Protein AF-A0A075AZX4-F1 (afdb_monomer)

Solvent-accessible surface area (backbone atoms only — not comparable to full-atom values): 4957 Å² total; per-residue (Å²): 80,69,65,88,76,58,58,56,84,60,66,30,44,78,74,52,68,42,78,91,79,45,33,38,35,32,38,43,96,81,29,39,34,43,37,26,46,69,60,30,30,40,35,36,38,35,70,40,95,87,75,39,77,46,73,49,54,32,48,70,49,50,64,73,56,44,51,48,33,52,77,35,74,80,59,81,78,88,44,50,84,80,73,86,128

Sequence (85 aa):
MTHKSNPSDYGWNYQGSNQQSRVEFYERSGVKMDYYPTTGTVKTSMNHPTQGPTQMFRRDLSESSFQKVLENPRHHTGQGYQRKH

Radius of gyration: 12.32 Å; Cα contacts (8 Å, |Δi|>4): 144; chains: 1; bounding box: 26×23×36 Å

Foldseek 3Di:
DAAPDDLVVLVWAWPAADPVQQWTWTDDPQKIWIARRVFRKIKIWHQDPPPGTDIWIATPDDNVRVVVCSNPVPDCPVGGDDDDD

Secondary structure (DSSP, 8-state):
---SS-GGGGTPEEEEEETTTTEEEEEETTEEEEEETTTTEEEEEEEETTTEEEEEEE-S--HHHHHHHHH-TT---S-SS----

Nearest PDB structures (foldseek):
  4bq8-assembly1_C  TM=6.291E-01  e=3.338E-01  Homo sapiens
  7dzg-assembly1_B  TM=4.450E-01  e=6.764E+00  Homo sapiens
  5al7-assembly1_B  TM=2.942E-01  e=3.834E+00  Drosophila melanogaster

Mean predicted aligned error: 5.01 Å

Organism: Rozella allomycis (strain CSF55) (NCBI:txid988480)

pLDDT: mean 86.34, std 12.31, range [45.59, 97.5]

Structure (mmCIF, N/CA/C/O backbone):
data_AF-A0A075AZX4-F1
#
_entry.id   AF-A0A075AZX4-F1
#
loop_
_atom_site.group_PDB
_atom_site.id
_atom_site.type_symbol
_atom_site.label_atom_id
_atom_site.label_alt_id
_atom_site.label_comp_id
_atom_site.label_asym_id
_atom_site.label_entity_id
_atom_site.label_seq_id
_atom_site.pdbx_PDB_ins_code
_atom_site.Cartn_x
_atom_site.Cartn_y
_atom_site.Cartn_z
_atom_site.occupancy
_atom_site.B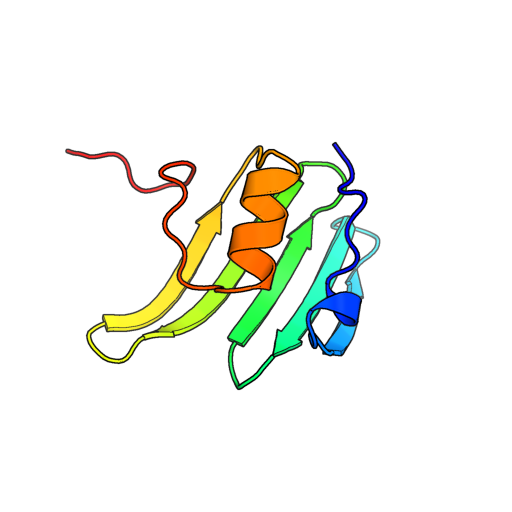_iso_or_equiv
_atom_site.auth_seq_id
_atom_site.auth_comp_id
_atom_site.auth_asym_id
_atom_site.auth_atom_id
_atom_site.pdbx_PDB_model_num
ATOM 1 N N . MET A 1 1 ? 12.611 -2.781 -5.261 1.00 56.47 1 MET A N 1
ATOM 2 C CA . MET A 1 1 ? 12.245 -4.213 -5.283 1.00 56.47 1 MET A CA 1
ATOM 3 C C . MET A 1 1 ? 10.793 -4.308 -5.698 1.00 56.47 1 MET A C 1
ATOM 5 O O . MET A 1 1 ? 9.961 -3.807 -4.957 1.00 56.47 1 MET A O 1
ATOM 9 N N . THR A 1 2 ? 10.506 -4.910 -6.852 1.00 69.81 2 THR A N 1
ATOM 10 C CA . THR A 1 2 ? 9.127 -5.185 -7.285 1.00 69.81 2 THR A CA 1
ATOM 11 C C . THR A 1 2 ? 8.678 -6.512 -6.686 1.00 69.81 2 THR A C 1
ATOM 13 O O . THR A 1 2 ? 9.422 -7.493 -6.768 1.00 69.81 2 THR A O 1
ATOM 16 N N . HIS A 1 3 ? 7.495 -6.542 -6.074 1.00 80.31 3 HIS A N 1
ATOM 17 C CA . HIS A 1 3 ? 6.926 -7.775 -5.540 1.00 80.31 3 HIS A CA 1
ATOM 18 C C . HIS A 1 3 ? 6.397 -8.657 -6.664 1.00 80.31 3 HIS A C 1
ATOM 20 O O . HIS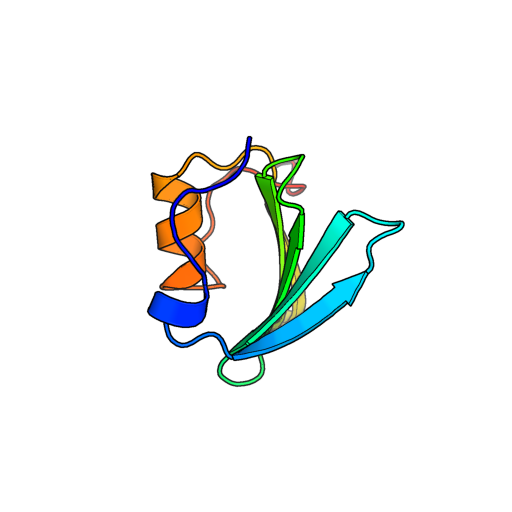 A 1 3 ? 5.929 -8.154 -7.684 1.00 80.31 3 HIS A O 1
ATOM 26 N N . LYS A 1 4 ? 6.498 -9.977 -6.494 1.00 83.44 4 LYS A N 1
ATOM 27 C CA . LYS A 1 4 ? 5.988 -10.942 -7.482 1.00 83.44 4 LYS A CA 1
ATOM 28 C C . LYS A 1 4 ? 4.479 -11.135 -7.358 1.00 83.44 4 LYS A C 1
ATOM 30 O O . LYS A 1 4 ? 3.824 -11.417 -8.354 1.00 83.44 4 LYS A O 1
ATOM 35 N N . SER A 1 5 ? 3.952 -11.009 -6.145 1.00 87.62 5 SER A N 1
ATOM 36 C CA . SER A 1 5 ? 2.534 -11.182 -5.847 1.00 87.62 5 SER A CA 1
ATOM 37 C C . SER A 1 5 ? 1.725 -10.011 -6.395 1.00 87.62 5 SER A C 1
ATOM 39 O O . SER A 1 5 ? 2.058 -8.854 -6.140 1.00 87.62 5 SER A O 1
ATOM 41 N N . ASN A 1 6 ? 0.641 -10.297 -7.114 1.00 89.75 6 ASN A N 1
ATOM 42 C CA . ASN A 1 6 ? -0.288 -9.272 -7.571 1.00 89.75 6 ASN A CA 1
ATOM 43 C C . ASN A 1 6 ? -1.383 -9.079 -6.507 1.00 89.75 6 ASN A C 1
ATOM 45 O O . ASN A 1 6 ? -2.032 -10.055 -6.132 1.00 89.75 6 ASN A O 1
ATOM 49 N N . PRO A 1 7 ? -1.648 -7.849 -6.029 1.00 92.62 7 PRO A N 1
ATOM 50 C CA . PRO A 1 7 ? -2.753 -7.587 -5.104 1.00 92.62 7 PRO A CA 1
ATOM 51 C C . PRO A 1 7 ? -4.111 -8.132 -5.565 1.00 92.62 7 PRO A C 1
ATOM 53 O O . PRO A 1 7 ? -4.927 -8.534 -4.734 1.00 92.62 7 PRO A O 1
ATOM 56 N N . SER A 1 8 ? -4.342 -8.185 -6.877 1.00 92.38 8 SER A N 1
ATOM 57 C CA . SER A 1 8 ? -5.587 -8.685 -7.471 1.00 92.38 8 SER A CA 1
ATOM 58 C C . SER A 1 8 ? -5.862 -10.148 -7.113 1.00 92.38 8 SER A C 1
ATOM 60 O O . SER A 1 8 ? -7.011 -10.504 -6.853 1.00 92.38 8 SER A O 1
ATOM 62 N N . ASP A 1 9 ? -4.816 -10.969 -6.970 1.00 93.19 9 ASP A N 1
ATOM 63 C CA . ASP A 1 9 ? -4.926 -12.383 -6.570 1.00 93.19 9 ASP A CA 1
ATOM 64 C C . ASP A 1 9 ? -5.420 -12.539 -5.120 1.00 93.19 9 ASP A C 1
ATOM 66 O O . ASP A 1 9 ? -5.932 -13.584 -4.725 1.00 93.19 9 ASP A O 1
ATOM 70 N N . TYR A 1 10 ? -5.312 -11.472 -4.325 1.00 94.12 10 TYR A N 1
ATOM 71 C CA . TYR A 1 10 ? -5.750 -11.400 -2.931 1.00 94.12 10 TYR A CA 1
ATOM 72 C C . TYR A 1 10 ? -7.097 -10.670 -2.783 1.00 94.12 10 TYR A C 1
ATOM 74 O O . TYR A 1 10 ? -7.484 -10.283 -1.676 1.00 94.12 10 TYR A O 1
ATOM 82 N N . GLY A 1 11 ? -7.818 -10.462 -3.890 1.00 94.94 11 GLY A N 1
ATOM 83 C CA . GLY A 1 11 ? -9.136 -9.826 -3.909 1.00 94.94 11 GLY A CA 1
ATOM 84 C C . GLY A 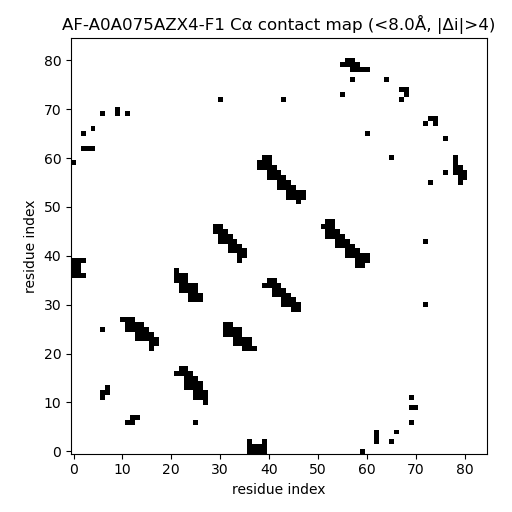1 11 ? -9.098 -8.305 -3.774 1.00 94.94 11 GLY A C 1
ATOM 85 O O . GLY A 1 11 ? -10.083 -7.709 -3.336 1.00 94.94 11 GLY A O 1
ATOM 86 N N . TRP A 1 12 ? -7.967 -7.672 -4.095 1.00 96.88 12 TRP A N 1
ATOM 87 C CA . TRP A 1 12 ? -7.890 -6.220 -4.215 1.00 96.88 12 TRP A CA 1
ATOM 88 C C . TRP A 1 12 ? -8.310 -5.766 -5.612 1.00 96.88 12 TRP A C 1
ATOM 90 O O . TRP A 1 12 ? -7.825 -6.273 -6.616 1.00 96.88 12 TRP A O 1
ATOM 100 N N . ASN A 1 13 ? -9.168 -4.755 -5.682 1.00 97.06 13 ASN A N 1
ATOM 101 C CA . ASN A 1 13 ? -9.618 -4.178 -6.940 1.00 97.06 13 ASN A CA 1
ATOM 102 C C . ASN A 1 13 ? -8.671 -3.056 -7.359 1.00 97.06 13 ASN A C 1
ATOM 104 O O . ASN A 1 13 ? -8.563 -2.053 -6.650 1.00 97.06 13 ASN A O 1
ATOM 108 N N . TYR A 1 14 ? -8.015 -3.194 -8.508 1.00 96.56 14 TYR A N 1
ATOM 109 C CA . TYR A 1 14 ? -7.178 -2.136 -9.073 1.00 96.56 14 TYR A CA 1
ATOM 110 C C . TYR A 1 14 ? -8.016 -0.902 -9.433 1.00 96.56 14 TYR A C 1
ATOM 112 O O . TYR A 1 14 ? -9.030 -1.006 -10.119 1.00 96.56 14 TYR A O 1
ATOM 120 N N . GLN A 1 15 ? -7.581 0.268 -8.969 1.00 96.88 15 GLN A N 1
ATOM 121 C CA . GLN A 1 15 ? -8.261 1.555 -9.155 1.00 96.88 15 GLN A CA 1
ATOM 122 C C . GLN A 1 15 ? -7.526 2.481 -10.134 1.00 96.88 15 GLN A C 1
ATOM 124 O O . GLN A 1 15 ? -8.025 3.551 -10.470 1.00 96.88 15 GLN A O 1
ATOM 129 N N . GLY A 1 16 ? -6.329 2.098 -10.583 1.00 95.75 16 GLY A N 1
ATOM 130 C CA . GLY A 1 16 ? -5.495 2.908 -11.466 1.00 95.75 16 GLY A CA 1
ATOM 131 C C . GLY A 1 16 ? -4.084 3.101 -10.925 1.00 95.75 16 GLY A C 1
ATOM 132 O O . GLY A 1 16 ? -3.692 2.537 -9.907 1.00 95.75 16 GLY A O 1
ATOM 133 N N . SER A 1 17 ? -3.307 3.926 -11.613 1.00 96.06 17 SER A N 1
ATOM 134 C CA . SER A 1 17 ? -1.938 4.252 -11.225 1.00 96.06 17 SER A CA 1
ATOM 135 C C . SER A 1 17 ? -1.591 5.683 -11.609 1.00 96.06 17 SER A C 1
ATOM 137 O O . SER A 1 17 ? -2.242 6.301 -12.451 1.00 96.06 17 SER A O 1
ATOM 139 N N . ASN A 1 18 ? -0.551 6.220 -10.979 1.00 95.19 18 ASN A N 1
ATOM 140 C CA . ASN A 1 18 ? 0.083 7.460 -11.399 1.00 95.19 18 ASN A CA 1
ATOM 141 C C . ASN A 1 18 ? 1.529 7.158 -11.801 1.00 95.19 18 ASN A C 1
ATOM 143 O O . ASN A 1 18 ? 2.360 6.778 -10.974 1.00 95.19 18 ASN A O 1
ATOM 147 N N . GLN A 1 19 ? 1.826 7.349 -13.087 1.00 90.75 19 GLN A N 1
ATOM 148 C CA . GLN A 1 19 ? 3.138 7.060 -13.664 1.00 90.75 19 GLN A CA 1
ATOM 149 C C . GLN A 1 19 ? 4.240 7.994 -13.146 1.00 90.75 19 GLN A C 1
ATOM 151 O O . GLN A 1 19 ? 5.372 7.550 -12.961 1.00 90.75 19 GLN A O 1
ATOM 156 N N . GLN A 1 20 ? 3.921 9.262 -12.862 1.00 90.81 20 GLN A N 1
ATOM 157 C CA . GLN A 1 20 ? 4.895 10.245 -12.380 1.00 90.81 20 GLN A CA 1
ATOM 158 C C . GLN A 1 20 ? 5.422 9.869 -10.991 1.00 90.81 20 GLN A C 1
ATOM 160 O O . GLN A 1 20 ? 6.626 9.929 -10.744 1.00 90.81 20 GLN A O 1
ATOM 165 N N . SER A 1 21 ? 4.531 9.440 -10.095 1.00 87.75 21 SER A N 1
ATOM 166 C CA . SER A 1 21 ? 4.889 8.988 -8.745 1.00 87.75 21 SER A CA 1
ATOM 167 C C . SER A 1 21 ? 5.144 7.481 -8.641 1.00 87.75 21 SER A C 1
ATOM 169 O O . SER A 1 21 ? 5.553 7.018 -7.577 1.00 87.75 21 SER A O 1
ATOM 171 N N . ARG A 1 22 ? 4.964 6.730 -9.738 1.00 92.44 22 ARG A N 1
ATOM 172 C CA . ARG A 1 22 ? 5.170 5.272 -9.832 1.00 92.44 22 ARG A CA 1
ATOM 173 C C . ARG A 1 22 ? 4.399 4.520 -8.745 1.00 92.44 22 ARG A C 1
ATOM 175 O O . ARG A 1 22 ? 4.966 3.698 -8.027 1.00 92.44 22 ARG A O 1
ATOM 182 N N . VAL A 1 23 ? 3.122 4.862 -8.605 1.00 95.00 23 VAL A N 1
ATOM 183 C CA . VAL A 1 23 ? 2.220 4.294 -7.598 1.00 95.00 23 VAL A CA 1
ATOM 184 C C . VAL A 1 23 ? 1.020 3.646 -8.267 1.00 95.00 23 VAL A C 1
ATOM 186 O O . VAL A 1 23 ? 0.467 4.185 -9.225 1.00 95.00 23 VAL A O 1
ATOM 189 N N . GLU A 1 24 ? 0.610 2.509 -7.732 1.00 95.75 24 GLU A N 1
ATOM 190 C CA . GLU A 1 24 ? -0.595 1.781 -8.101 1.00 95.75 24 GLU A CA 1
ATOM 191 C C . GLU A 1 24 ? -1.599 1.849 -6.951 1.00 95.75 24 GLU A C 1
ATOM 193 O O . GLU A 1 24 ? -1.234 1.739 -5.778 1.00 95.75 24 GLU A O 1
ATOM 198 N N . PHE A 1 25 ? -2.8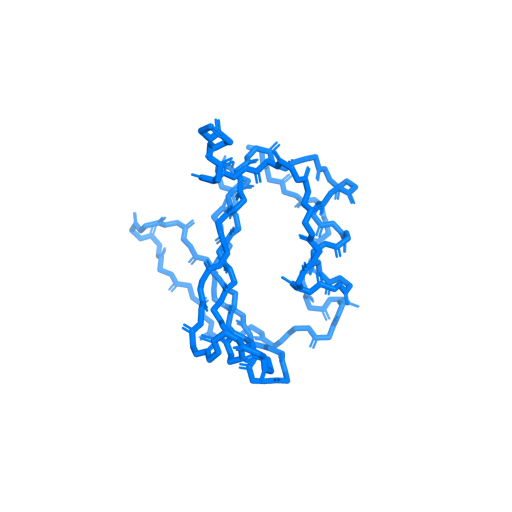67 2.042 -7.287 1.00 96.94 25 PHE A N 1
ATOM 199 C CA . PHE A 1 25 ? -3.954 2.184 -6.333 1.00 96.94 25 PHE A CA 1
ATOM 200 C C . PHE A 1 25 ? -4.842 0.953 -6.368 1.00 96.94 25 PHE A C 1
ATOM 202 O O . PHE A 1 25 ? -5.249 0.493 -7.435 1.00 96.94 25 PHE A O 1
ATOM 209 N N . TYR A 1 26 ? -5.192 0.463 -5.188 1.00 97.50 26 TYR A N 1
ATOM 210 C CA . TYR A 1 26 ? -6.073 -0.678 -5.018 1.00 97.50 26 TYR A CA 1
ATOM 211 C C . TYR A 1 26 ? -7.080 -0.419 -3.901 1.00 97.50 26 TYR A C 1
ATOM 213 O O . TYR A 1 26 ? -6.816 0.350 -2.974 1.00 97.50 26 TYR A O 1
ATOM 221 N N . GLU A 1 27 ? -8.219 -1.098 -3.953 1.00 96.88 27 GLU A N 1
ATOM 222 C CA . GLU A 1 27 ? -9.235 -1.050 -2.905 1.00 96.88 27 GLU A CA 1
ATOM 223 C C . GLU A 1 27 ? -9.731 -2.449 -2.546 1.00 96.88 27 GLU A C 1
ATOM 225 O O . GLU A 1 27 ? -9.951 -3.289 -3.419 1.00 96.88 27 GLU A O 1
ATOM 230 N N . ARG A 1 28 ? -9.942 -2.693 -1.252 1.00 94.94 28 ARG A N 1
ATOM 231 C CA . ARG A 1 28 ? -10.605 -3.897 -0.752 1.00 94.94 28 ARG A CA 1
ATOM 232 C C . ARG A 1 28 ? -11.369 -3.587 0.528 1.00 94.94 28 ARG A C 1
ATOM 234 O O . ARG A 1 28 ? -10.777 -3.136 1.504 1.00 94.94 28 ARG A O 1
ATOM 241 N N . SER A 1 29 ? -12.674 -3.859 0.540 1.00 91.25 29 SER A N 1
ATOM 242 C CA . SER A 1 29 ? -13.533 -3.765 1.734 1.00 91.25 29 SER A CA 1
ATOM 243 C C . SER A 1 29 ? -13.399 -2.442 2.511 1.00 91.25 29 SER A C 1
ATOM 245 O O . SER A 1 29 ? -13.254 -2.449 3.733 1.00 91.25 29 SER A O 1
ATOM 247 N N . GLY A 1 30 ? -13.396 -1.302 1.809 1.00 91.62 30 GLY A N 1
ATOM 248 C CA . GLY A 1 30 ? -13.254 0.027 2.423 1.00 91.62 30 GLY A CA 1
ATOM 249 C C . GLY A 1 30 ? -11.831 0.384 2.875 1.00 91.62 30 GLY A C 1
ATOM 250 O O . GLY A 1 30 ? -11.630 1.397 3.547 1.00 91.62 30 GLY A O 1
ATOM 251 N N . VAL A 1 31 ? -10.834 -0.431 2.520 1.00 95.19 31 VAL A N 1
ATOM 252 C CA . VAL A 1 31 ? -9.410 -0.126 2.681 1.00 95.19 31 VAL A CA 1
ATOM 253 C C . VAL A 1 31 ? -8.833 0.271 1.332 1.00 95.19 31 VAL A C 1
ATOM 255 O O . VAL A 1 31 ? -8.931 -0.481 0.365 1.00 95.19 31 VAL A O 1
ATOM 258 N N . LYS A 1 32 ? -8.161 1.421 1.288 1.00 96.56 32 LYS A N 1
ATOM 259 C CA . LYS A 1 32 ? -7.374 1.856 0.131 1.00 96.56 32 LYS A CA 1
ATOM 260 C C . LYS A 1 32 ? -5.912 1.471 0.318 1.00 96.56 32 LYS A C 1
ATOM 262 O O . LYS A 1 32 ? -5.350 1.728 1.384 1.00 96.56 32 LYS A O 1
ATOM 267 N N . MET A 1 33 ? -5.282 0.929 -0.716 1.00 96.88 33 MET A N 1
ATOM 268 C CA . MET A 1 33 ? -3.850 0.663 -0.767 1.00 96.88 33 MET A CA 1
ATOM 269 C C . MET A 1 33 ? -3.177 1.490 -1.864 1.00 96.88 33 MET A C 1
ATOM 271 O O . MET A 1 33 ? -3.595 1.448 -3.017 1.00 96.88 33 MET A O 1
ATOM 275 N N . ASP A 1 34 ? -2.099 2.180 -1.498 1.00 96.12 34 ASP A N 1
ATOM 276 C CA . ASP A 1 34 ? -1.157 2.793 -2.431 1.00 96.12 34 ASP A CA 1
ATOM 277 C C . ASP A 1 34 ? 0.119 1.932 -2.416 1.00 96.12 34 ASP A C 1
ATOM 279 O O . ASP A 1 34 ? 0.806 1.836 -1.389 1.00 96.12 34 ASP A O 1
ATOM 283 N N . TYR A 1 35 ? 0.416 1.272 -3.532 1.00 94.56 35 TYR A N 1
ATOM 284 C CA . TYR A 1 35 ? 1.587 0.418 -3.705 1.00 94.56 35 TYR A CA 1
ATOM 285 C C . TYR A 1 35 ? 2.627 1.122 -4.576 1.00 94.56 35 TYR A C 1
ATOM 287 O O . TYR A 1 35 ? 2.314 1.573 -5.671 1.00 94.56 35 TYR A O 1
ATOM 295 N N . TYR A 1 36 ? 3.864 1.217 -4.089 1.00 92.44 36 TYR A N 1
ATOM 296 C CA . TYR A 1 36 ? 5.001 1.796 -4.803 1.00 92.44 36 TYR A CA 1
ATOM 297 C C . TYR A 1 36 ? 5.962 0.667 -5.203 1.00 92.44 36 TYR A C 1
ATOM 299 O O . TYR A 1 36 ? 6.825 0.290 -4.399 1.00 92.44 36 TYR A O 1
ATOM 307 N N . PRO A 1 37 ? 5.856 0.112 -6.425 1.00 86.44 37 PRO A N 1
ATOM 308 C CA . PRO A 1 37 ? 6.583 -1.101 -6.797 1.00 86.44 37 PRO A CA 1
ATOM 309 C C . PRO A 1 37 ? 8.099 -0.910 -6.839 1.00 86.44 37 PRO A C 1
ATOM 311 O O . PRO A 1 37 ? 8.861 -1.839 -6.606 1.00 86.44 37 PRO A O 1
ATOM 314 N N . THR A 1 38 ? 8.574 0.306 -7.107 1.00 86.12 38 THR A N 1
ATOM 315 C CA . THR A 1 38 ? 10.014 0.583 -7.178 1.00 86.12 38 THR A CA 1
ATOM 316 C C . THR A 1 38 ? 10.686 0.475 -5.810 1.00 86.12 38 THR A C 1
ATOM 318 O O . THR A 1 38 ? 11.764 -0.116 -5.697 1.00 86.12 38 THR A O 1
ATOM 321 N N . THR A 1 39 ? 10.039 0.992 -4.765 1.00 85.19 39 THR A N 1
ATOM 322 C CA . THR A 1 39 ? 10.568 1.035 -3.394 1.00 85.19 39 THR A CA 1
ATOM 323 C C . THR A 1 39 ? 10.032 -0.081 -2.498 1.00 85.19 39 THR A C 1
ATOM 325 O O . THR A 1 39 ? 10.459 -0.180 -1.355 1.00 85.19 39 THR A O 1
ATOM 328 N N . GLY A 1 40 ? 9.083 -0.900 -2.964 1.00 84.00 40 GLY A N 1
ATOM 329 C CA . GLY A 1 40 ? 8.407 -1.891 -2.114 1.00 84.00 40 GLY A CA 1
ATOM 330 C C . GLY A 1 40 ? 7.637 -1.250 -0.951 1.00 84.00 40 GLY A C 1
ATOM 331 O O . GLY A 1 40 ? 7.414 -1.878 0.083 1.00 84.00 40 GLY A O 1
ATOM 332 N N . THR A 1 41 ? 7.279 0.033 -1.079 1.00 90.44 41 THR A N 1
ATOM 333 C CA . THR A 1 41 ? 6.515 0.752 -0.055 1.00 90.44 41 THR A CA 1
ATOM 334 C C . THR A 1 41 ? 5.030 0.494 -0.251 1.00 90.44 41 THR A C 1
ATOM 336 O O . THR A 1 41 ? 4.512 0.584 -1.363 1.00 90.44 41 THR A O 1
ATOM 339 N N . VAL A 1 42 ? 4.334 0.226 0.849 1.00 93.25 42 VAL A N 1
ATOM 340 C CA . VAL A 1 42 ? 2.884 0.053 0.884 1.00 93.25 42 VAL A CA 1
ATOM 341 C C . VAL A 1 42 ? 2.294 1.007 1.903 1.00 93.25 42 VAL A C 1
ATOM 343 O O . VAL A 1 42 ? 2.705 1.039 3.068 1.00 93.25 42 VAL A O 1
ATOM 346 N N . LYS A 1 43 ? 1.282 1.752 1.476 1.00 93.88 43 LYS A N 1
ATOM 347 C CA . LYS A 1 43 ? 0.431 2.544 2.355 1.00 93.88 43 LYS A CA 1
ATOM 348 C C . LYS A 1 43 ? -0.976 1.970 2.322 1.00 93.88 43 LYS A C 1
ATOM 350 O O . LYS A 1 43 ? -1.548 1.830 1.252 1.00 93.88 43 LYS A O 1
ATOM 355 N N . THR A 1 44 ? -1.555 1.699 3.485 1.00 94.38 44 THR A N 1
ATOM 356 C CA . THR A 1 44 ? -2.973 1.328 3.609 1.00 94.38 44 THR A CA 1
ATOM 357 C C . THR A 1 44 ? -3.717 2.393 4.401 1.00 94.38 44 THR A C 1
ATOM 359 O O . THR A 1 44 ? -3.301 2.715 5.514 1.00 94.38 44 THR A O 1
ATOM 362 N N . SER A 1 45 ? -4.809 2.918 3.851 1.00 94.38 45 SER A N 1
ATOM 363 C CA . SER A 1 45 ? -5.707 3.878 4.503 1.00 94.38 45 SER A CA 1
ATOM 364 C C . SER A 1 45 ? -7.034 3.192 4.811 1.00 94.38 45 SER A C 1
ATOM 366 O O . SER A 1 45 ? -7.623 2.583 3.919 1.00 94.38 45 SER A O 1
ATOM 368 N N . MET A 1 46 ? -7.492 3.259 6.059 1.00 93.38 46 MET A N 1
ATOM 369 C CA . MET A 1 46 ? -8.692 2.548 6.515 1.00 93.38 46 MET A CA 1
ATOM 370 C C . MET A 1 46 ? -9.335 3.230 7.720 1.00 93.38 46 MET A C 1
ATOM 372 O O . MET A 1 46 ? -8.680 3.998 8.422 1.00 93.38 46 MET A O 1
ATOM 376 N N . ASN A 1 47 ? -10.590 2.892 8.007 1.00 91.12 47 ASN A N 1
ATOM 377 C CA . ASN A 1 47 ? -11.233 3.257 9.266 1.00 91.12 47 ASN A CA 1
ATOM 378 C C . ASN A 1 47 ? -11.000 2.152 10.312 1.00 91.12 47 ASN A C 1
ATOM 380 O O . ASN A 1 47 ? -11.602 1.081 10.238 1.00 91.12 47 ASN A O 1
ATOM 384 N N . HIS A 1 48 ? -10.080 2.372 11.252 1.00 79.38 48 HIS A N 1
ATOM 385 C CA . HIS A 1 48 ? -9.772 1.404 12.302 1.00 79.38 48 HIS A CA 1
ATOM 386 C C . HIS A 1 48 ? -10.868 1.411 13.382 1.00 79.38 48 HIS A C 1
ATOM 388 O O . HIS A 1 48 ? -11.204 2.488 13.873 1.00 79.38 48 HIS A O 1
ATOM 394 N N . PRO A 1 49 ? -11.363 0.248 13.848 1.00 80.00 49 PRO A N 1
ATOM 395 C CA . PRO A 1 49 ? -12.499 0.180 14.776 1.00 80.00 49 PRO A CA 1
ATOM 396 C C . PRO A 1 49 ? -12.327 0.985 16.068 1.00 80.00 49 PRO A C 1
ATOM 398 O O . PRO A 1 49 ? -13.299 1.494 16.609 1.00 80.00 49 PRO A O 1
ATOM 401 N N 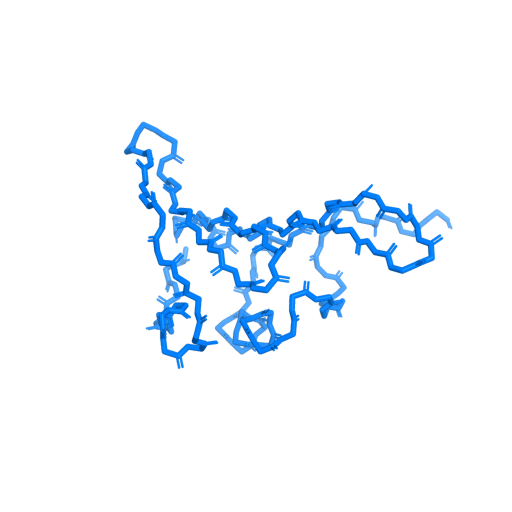. THR A 1 50 ? -11.094 1.095 16.570 1.00 82.88 50 THR A N 1
ATOM 402 C CA . THR A 1 50 ? -10.794 1.806 17.824 1.00 82.88 50 THR A CA 1
ATOM 403 C C . THR A 1 50 ? -10.104 3.153 17.632 1.00 82.88 50 THR A C 1
ATOM 405 O O . THR A 1 50 ? -10.213 4.009 18.499 1.00 82.88 50 THR A O 1
ATOM 408 N N . GLN A 1 51 ? -9.371 3.346 16.530 1.00 80.75 51 GLN A N 1
ATOM 409 C CA . GLN A 1 51 ? -8.566 4.558 16.304 1.00 80.75 51 GLN A CA 1
ATOM 410 C C . GLN A 1 51 ? -9.240 5.525 15.324 1.00 80.75 51 GLN A C 1
ATOM 412 O O . GLN A 1 51 ? -8.757 6.637 15.138 1.00 80.75 51 GLN A O 1
ATOM 417 N N . GLY A 1 52 ? -10.338 5.108 14.688 1.00 88.88 52 GLY A N 1
ATOM 418 C CA . GLY A 1 52 ? -10.956 5.853 13.603 1.00 88.88 52 GLY A CA 1
ATOM 419 C C . GLY A 1 52 ? -10.102 5.836 12.327 1.00 88.88 52 GLY A C 1
ATOM 420 O O . GLY A 1 52 ? -9.293 4.920 12.124 1.00 88.88 52 GLY A O 1
ATOM 421 N N . PRO A 1 53 ? -10.273 6.830 11.439 1.00 91.38 53 PRO A N 1
ATOM 422 C CA . PRO A 1 53 ? -9.512 6.941 10.199 1.00 91.38 53 PRO A CA 1
ATOM 423 C C . PRO A 1 53 ? -8.001 6.959 10.457 1.00 91.38 53 PRO A C 1
ATOM 425 O O . PRO A 1 53 ? -7.481 7.838 11.138 1.00 91.38 53 PRO A O 1
ATOM 428 N N . THR A 1 54 ? -7.284 5.990 9.893 1.00 91.62 54 THR A N 1
ATOM 429 C CA . THR A 1 54 ? -5.841 5.830 10.084 1.00 91.62 54 THR A CA 1
ATOM 430 C C . THR A 1 54 ? -5.138 5.449 8.787 1.00 91.62 54 THR A C 1
ATOM 432 O O . THR A 1 54 ? -5.748 4.989 7.814 1.00 91.62 54 THR A O 1
ATOM 435 N N . GLN A 1 55 ? -3.822 5.637 8.779 1.00 91.69 55 GLN A N 1
ATOM 436 C CA . GLN A 1 55 ? -2.940 5.249 7.690 1.00 91.69 55 GLN A CA 1
ATOM 437 C C . GLN A 1 55 ? -1.755 4.471 8.249 1.00 91.69 55 GLN A C 1
ATOM 439 O O . GLN A 1 55 ? -1.098 4.898 9.196 1.00 91.69 55 GLN A O 1
ATOM 444 N N . MET A 1 56 ? -1.455 3.334 7.629 1.00 90.25 56 MET A N 1
ATOM 445 C CA . MET A 1 56 ? -0.290 2.523 7.966 1.00 90.25 56 MET A CA 1
ATOM 446 C C . MET A 1 56 ? 0.688 2.550 6.800 1.00 90.25 56 MET A C 1
ATOM 448 O O . MET A 1 56 ? 0.322 2.222 5.672 1.00 90.25 56 MET A O 1
ATOM 452 N N . PHE A 1 57 ? 1.931 2.924 7.089 1.00 90.44 57 PHE A N 1
ATOM 453 C CA . PHE A 1 57 ? 3.025 2.966 6.124 1.00 90.44 57 PHE A CA 1
ATOM 454 C C . PHE A 1 57 ? 4.020 1.860 6.431 1.00 90.44 57 PHE A C 1
ATOM 456 O O . PHE A 1 57 ? 4.504 1.762 7.561 1.00 90.44 57 PHE A O 1
ATOM 463 N N . ARG A 1 58 ? 4.347 1.068 5.415 1.00 89.81 58 ARG A N 1
ATOM 464 C CA . ARG A 1 58 ? 5.315 -0.021 5.484 1.00 89.81 58 ARG A CA 1
ATOM 465 C C . ARG A 1 58 ? 6.311 0.138 4.349 1.00 89.81 58 ARG A C 1
ATOM 467 O O . ARG A 1 58 ? 5.907 0.390 3.218 1.00 89.81 58 ARG A O 1
ATOM 474 N N . ARG A 1 59 ? 7.597 0.047 4.661 1.00 87.81 59 ARG A N 1
ATOM 475 C CA . ARG A 1 59 ? 8.696 0.224 3.703 1.00 87.81 59 ARG A CA 1
ATOM 476 C C . ARG A 1 59 ? 9.528 -1.034 3.630 1.00 87.81 59 ARG A C 1
ATOM 478 O O . ARG A 1 59 ? 9.515 -1.797 4.592 1.00 87.81 59 ARG A O 1
ATOM 485 N N . ASP A 1 60 ? 10.222 -1.193 2.506 1.00 83.94 60 ASP A N 1
ATOM 486 C CA . ASP A 1 60 ? 11.215 -2.245 2.285 1.00 83.94 60 ASP A CA 1
ATOM 487 C C . ASP A 1 60 ? 10.698 -3.639 2.661 1.00 83.94 60 ASP A C 1
ATOM 489 O O . ASP A 1 60 ? 11.419 -4.467 3.217 1.00 83.94 60 ASP A O 1
ATOM 493 N N . LEU A 1 61 ? 9.415 -3.898 2.376 1.00 85.12 61 LEU A N 1
ATOM 494 C CA . LEU A 1 61 ? 8.808 -5.179 2.696 1.00 85.12 61 LEU A CA 1
ATOM 495 C C . LEU A 1 61 ? 9.547 -6.295 1.952 1.00 85.12 61 LEU A C 1
ATOM 497 O O . LEU A 1 61 ? 9.906 -6.160 0.785 1.00 85.12 61 LEU A O 1
ATOM 501 N N . SER A 1 62 ? 9.744 -7.432 2.618 1.00 87.31 62 SER A N 1
ATOM 502 C CA . SER A 1 62 ? 10.023 -8.682 1.914 1.00 87.31 62 SER A CA 1
ATOM 503 C C . SER A 1 62 ? 8.774 -9.132 1.154 1.00 87.31 62 SER A C 1
ATOM 505 O O . SER A 1 62 ? 7.658 -8.775 1.532 1.00 87.31 62 SER A O 1
ATOM 507 N N . GLU A 1 63 ? 8.935 -9.991 0.146 1.00 88.19 63 GLU A N 1
ATOM 508 C CA . GLU A 1 63 ? 7.797 -10.608 -0.557 1.00 88.19 63 GLU A CA 1
ATOM 509 C C . GLU A 1 63 ? 6.796 -11.248 0.418 1.00 88.19 63 GLU A C 1
ATOM 511 O O . GLU A 1 63 ? 5.600 -10.985 0.364 1.00 88.19 63 GLU A O 1
ATOM 516 N N . SER A 1 64 ? 7.298 -12.012 1.389 1.00 89.19 64 SER A N 1
ATOM 517 C CA . SER A 1 64 ? 6.473 -12.650 2.418 1.00 89.19 64 SER A CA 1
ATOM 518 C C . SER A 1 64 ? 5.743 -11.653 3.321 1.00 89.19 64 SER A C 1
ATOM 520 O O . SER A 1 64 ? 4.621 -11.909 3.753 1.00 89.19 64 SER A O 1
ATOM 522 N N . SER A 1 65 ? 6.354 -10.507 3.627 1.00 87.69 65 SER A N 1
ATOM 523 C CA . SER A 1 65 ? 5.708 -9.467 4.433 1.00 87.69 65 SER A CA 1
ATOM 524 C C . SER A 1 65 ? 4.663 -8.713 3.621 1.00 87.69 65 SER A C 1
ATOM 526 O O . SER A 1 65 ? 3.628 -8.339 4.165 1.00 87.69 65 SER A O 1
ATOM 528 N N . PHE A 1 66 ? 4.905 -8.528 2.324 1.00 90.94 66 PHE A N 1
ATOM 529 C CA . PHE A 1 66 ? 3.933 -7.964 1.402 1.00 90.94 66 PHE A CA 1
ATOM 530 C C . PHE A 1 66 ? 2.689 -8.847 1.290 1.00 90.94 66 PHE A C 1
ATOM 532 O O . PHE A 1 66 ? 1.588 -8.353 1.509 1.00 90.94 66 PHE A O 1
ATOM 539 N N . GLN A 1 67 ? 2.850 -10.158 1.096 1.00 92.38 67 GLN A N 1
ATOM 540 C CA . GLN A 1 67 ? 1.733 -11.114 1.069 1.00 92.38 67 GLN A CA 1
ATOM 541 C C . GLN A 1 67 ? 0.877 -11.051 2.341 1.00 92.38 67 GLN A C 1
ATOM 543 O O . GLN A 1 67 ? -0.344 -10.934 2.260 1.00 92.38 67 GLN A O 1
ATOM 548 N N . LYS A 1 68 ? 1.506 -10.992 3.523 1.00 91.81 68 L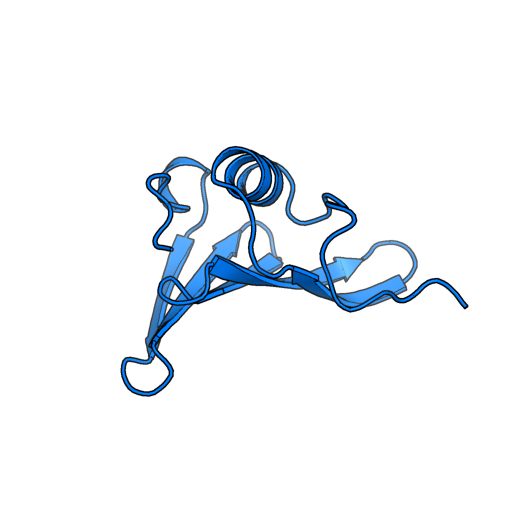YS A N 1
ATOM 549 C CA . LYS A 1 68 ? 0.784 -10.815 4.798 1.00 91.81 68 LYS A CA 1
ATOM 550 C C . LYS A 1 68 ? -0.035 -9.522 4.850 1.00 91.81 68 LYS A C 1
ATOM 552 O O . LYS A 1 68 ? -1.089 -9.493 5.482 1.00 91.81 68 LYS A O 1
ATOM 557 N N . VAL A 1 69 ? 0.438 -8.447 4.214 1.00 91.25 69 VAL A N 1
ATOM 558 C CA . VAL A 1 69 ? -0.301 -7.177 4.107 1.00 91.25 69 VAL A CA 1
ATOM 559 C C . VAL A 1 69 ? -1.465 -7.302 3.124 1.00 91.25 69 VA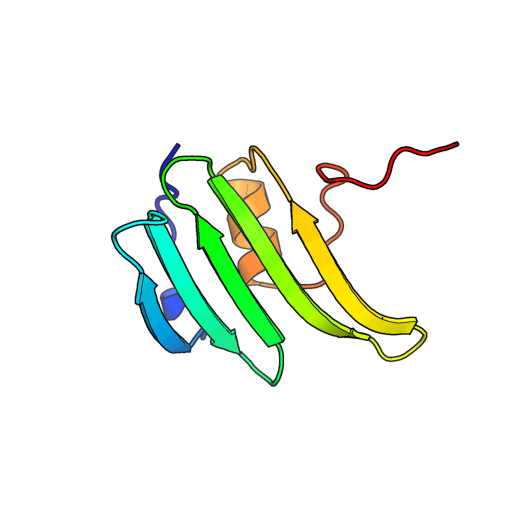L A C 1
ATOM 561 O O . VAL A 1 69 ? -2.536 -6.761 3.395 1.00 91.25 69 VAL A O 1
ATOM 564 N N . LEU A 1 70 ? -1.292 -8.035 2.021 1.00 92.69 70 LEU A N 1
ATOM 565 C CA . LEU A 1 70 ? -2.367 -8.303 1.063 1.00 92.69 70 LEU A CA 1
ATOM 566 C C . LEU A 1 70 ? -3.495 -9.138 1.683 1.00 92.69 70 LEU A C 1
ATOM 568 O O . LEU A 1 70 ? -4.671 -8.851 1.444 1.00 92.69 70 LEU A O 1
ATOM 572 N N . GLU A 1 71 ? -3.147 -10.127 2.509 1.00 93.31 71 GLU A N 1
ATOM 573 C CA . GLU A 1 71 ? -4.087 -10.959 3.268 1.00 93.31 71 GLU A CA 1
ATOM 574 C C . GLU A 1 71 ? -4.788 -10.168 4.376 1.00 93.31 71 GLU A C 1
ATOM 576 O O . GLU A 1 71 ? -6.011 -10.233 4.513 1.00 93.31 71 GLU A O 1
ATOM 581 N N . ASN A 1 72 ? -4.019 -9.399 5.151 1.00 90.38 72 ASN A N 1
ATOM 582 C CA . ASN A 1 72 ? -4.511 -8.586 6.253 1.00 90.38 72 ASN A CA 1
ATOM 583 C C . ASN A 1 72 ? -3.888 -7.177 6.206 1.00 90.38 72 ASN A C 1
ATOM 585 O O . ASN A 1 72 ? -2.783 -6.972 6.721 1.00 90.38 72 ASN A O 1
ATOM 589 N N . PRO A 1 73 ? -4.609 -6.155 5.705 1.00 86.94 73 PRO A N 1
ATOM 590 C CA . PRO A 1 73 ? -4.070 -4.798 5.580 1.00 86.94 73 PRO A CA 1
ATOM 591 C C . PRO A 1 73 ? -3.725 -4.134 6.920 1.00 86.94 73 PRO A C 1
ATOM 593 O O . PRO A 1 73 ? -3.014 -3.128 6.944 1.00 86.94 73 PRO A O 1
ATOM 596 N N . ARG A 1 74 ? -4.183 -4.691 8.051 1.00 84.31 74 ARG A N 1
ATOM 597 C CA . ARG A 1 74 ? -3.823 -4.250 9.411 1.00 84.31 74 ARG A CA 1
ATOM 598 C C . ARG A 1 74 ? -2.567 -4.923 9.956 1.00 84.31 74 ARG A C 1
ATOM 600 O O . ARG A 1 74 ? -2.154 -4.612 11.067 1.00 84.31 74 ARG A O 1
ATOM 607 N N . HIS A 1 75 ? -1.942 -5.838 9.214 1.00 82.19 75 HIS A N 1
ATOM 608 C CA . HIS A 1 75 ? -0.791 -6.579 9.713 1.00 82.19 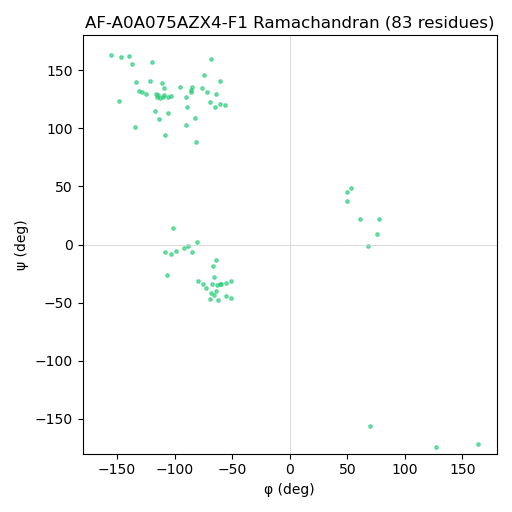75 HIS A CA 1
ATOM 609 C C . HIS A 1 75 ? 0.356 -5.625 10.071 1.00 82.19 75 HIS A C 1
ATOM 611 O O . HIS A 1 75 ? 0.836 -4.846 9.238 1.00 82.19 75 HIS A O 1
ATOM 617 N N . HIS A 1 76 ? 0.773 -5.661 11.334 1.00 71.62 76 HIS A N 1
ATOM 618 C CA . HIS A 1 76 ? 1.923 -4.910 11.811 1.00 71.62 76 HIS A CA 1
ATOM 619 C C . HIS A 1 76 ? 3.183 -5.706 11.482 1.00 71.62 76 HIS A C 1
ATOM 621 O O . HIS A 1 76 ? 3.457 -6.731 12.094 1.00 71.62 76 HIS A O 1
ATOM 627 N N . THR A 1 77 ? 3.961 -5.223 10.517 1.00 67.00 77 THR A N 1
ATOM 628 C CA . THR A 1 77 ? 5.218 -5.858 10.091 1.00 67.00 77 THR A CA 1
ATOM 629 C C . THR A 1 77 ? 6.411 -5.451 10.961 1.00 67.00 77 THR A C 1
ATOM 631 O O . THR A 1 77 ? 7.514 -5.940 10.752 1.00 67.00 77 THR A O 1
ATOM 634 N N . GLY A 1 78 ? 6.229 -4.503 11.891 1.00 65.62 78 GLY A N 1
ATOM 635 C CA . GLY A 1 78 ? 7.332 -3.851 12.612 1.00 65.62 78 GLY A CA 1
ATOM 636 C C . GLY A 1 78 ? 8.207 -2.952 11.725 1.00 65.62 78 GLY A C 1
ATOM 637 O O . GLY A 1 78 ? 9.122 -2.310 12.227 1.00 65.62 78 GLY A O 1
ATOM 638 N N . GLN A 1 79 ? 7.909 -2.876 10.424 1.00 63.53 79 GLN A N 1
ATOM 639 C CA . GLN A 1 79 ? 8.642 -2.093 9.436 1.00 63.53 79 GLN A CA 1
ATOM 640 C C . GLN A 1 79 ? 7.748 -0.963 8.933 1.00 63.53 79 GLN A C 1
ATOM 642 O O . GLN A 1 79 ? 6.748 -1.200 8.256 1.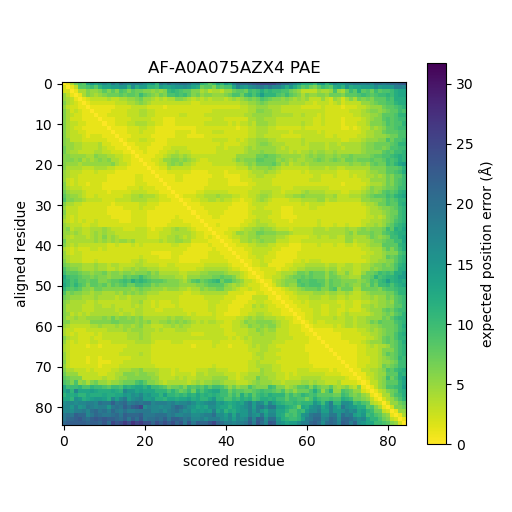00 63.53 79 GLN A O 1
ATOM 647 N N . GLY A 1 80 ? 8.068 0.265 9.338 1.00 60.94 80 GLY A N 1
ATOM 648 C CA . GLY A 1 80 ? 7.234 1.445 9.130 1.00 60.94 80 GLY A CA 1
ATOM 649 C C . GLY A 1 80 ? 7.636 2.612 10.032 1.00 60.94 80 GLY A C 1
ATOM 650 O O . GLY A 1 80 ? 8.649 2.564 10.723 1.00 60.94 80 GLY A O 1
ATOM 651 N N . TYR A 1 81 ? 6.831 3.674 10.034 1.00 53.19 81 TYR A N 1
ATOM 652 C CA . TYR A 1 81 ? 7.152 4.942 10.707 1.00 53.19 81 TYR A CA 1
ATOM 653 C C . TYR A 1 81 ? 6.911 4.992 12.225 1.00 53.19 81 TYR A C 1
ATOM 655 O O . TYR A 1 81 ? 7.150 6.025 12.847 1.00 53.19 81 TYR A O 1
ATOM 663 N N . GLN A 1 82 ? 6.471 3.904 12.852 1.00 54.56 82 GLN A N 1
ATOM 664 C CA . GLN A 1 82 ? 6.300 3.859 14.305 1.00 54.56 82 GLN A CA 1
ATOM 665 C C . GLN A 1 82 ? 7.656 3.593 14.974 1.00 54.56 82 GLN A C 1
ATOM 667 O O . GLN A 1 82 ? 8.035 2.447 15.212 1.00 54.56 82 GLN A O 1
ATOM 672 N N . ARG A 1 83 ? 8.405 4.665 15.261 1.00 48.97 83 ARG A N 1
ATOM 673 C CA . ARG A 1 83 ? 9.517 4.608 16.218 1.00 48.97 83 ARG A CA 1
ATOM 674 C C . ARG A 1 83 ? 8.911 4.417 17.607 1.00 48.97 83 ARG A C 1
ATOM 676 O O . ARG A 1 83 ? 8.087 5.227 18.021 1.00 48.97 83 ARG A O 1
ATOM 683 N N . LYS A 1 84 ? 9.290 3.347 18.309 1.00 50.44 84 LYS A N 1
ATOM 684 C CA . LYS A 1 84 ? 9.027 3.251 19.750 1.00 50.44 84 LYS A CA 1
ATOM 685 C C . LYS A 1 84 ? 9.852 4.355 20.423 1.00 50.44 84 LYS A C 1
ATOM 687 O O . LYS A 1 84 ? 11.067 4.371 20.235 1.00 50.44 84 LYS A O 1
ATOM 692 N N . HIS A 1 85 ? 9.180 5.290 21.089 1.00 45.59 85 HIS A N 1
ATOM 693 C CA . HIS A 1 85 ? 9.802 6.194 22.057 1.00 45.59 85 HIS A CA 1
ATOM 694 C C . HIS A 1 85 ? 9.902 5.490 23.407 1.00 45.59 85 HIS A C 1
ATOM 696 O O . HIS A 1 85 ? 8.983 4.690 23.705 1.00 45.59 85 HIS A O 1
#